Protein AF-A0A2V8P3P6-F1 (afdb_monomer_lite)

Sequence (95 aa):
ARRNAPLLSEDESALFATINQRLSEADRQRLAHLSERRHREELTSTEHCELLELQQRLEELHTSRMKALAQLAQLRGVTLANLMIQLGIQFPDHA

Structure (mmCIF, N/CA/C/O backbone):
data_AF-A0A2V8P3P6-F1
#
_entry.id   AF-A0A2V8P3P6-F1
#
loop_
_atom_site.group_PDB
_atom_site.id
_atom_site.type_symbol
_atom_site.label_atom_id
_atom_site.label_alt_id
_atom_site.label_comp_id
_atom_site.label_asym_id
_atom_site.label_entity_id
_atom_site.label_seq_id
_atom_site.pdbx_PDB_ins_code
_atom_site.Cartn_x
_atom_site.Cartn_y
_atom_site.Cartn_z
_atom_sit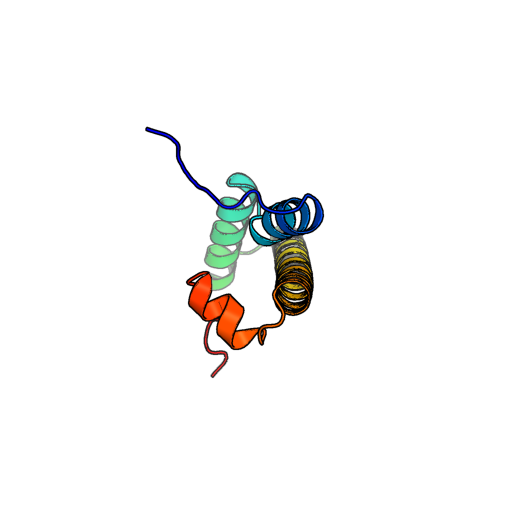e.occupancy
_atom_site.B_iso_or_equiv
_atom_site.auth_seq_id
_atom_site.auth_comp_id
_atom_site.auth_asym_id
_atom_site.auth_atom_id
_atom_site.pdbx_PDB_model_num
ATOM 1 N N . ALA A 1 1 ? -34.906 15.416 5.956 1.00 40.50 1 ALA A N 1
ATOM 2 C CA . ALA A 1 1 ? -34.273 14.095 6.141 1.00 40.50 1 ALA A CA 1
ATOM 3 C C . ALA A 1 1 ? -32.932 14.280 6.848 1.00 40.50 1 ALA A C 1
ATOM 5 O O . ALA A 1 1 ? -32.008 14.808 6.244 1.00 40.50 1 ALA A O 1
ATOM 6 N N . ARG A 1 2 ? -32.838 13.946 8.142 1.00 40.09 2 ARG A N 1
ATOM 7 C CA . ARG A 1 2 ? -31.567 13.970 8.883 1.00 40.09 2 ARG A CA 1
ATOM 8 C C . ARG A 1 2 ? -30.860 12.647 8.602 1.00 40.09 2 ARG A C 1
ATOM 10 O O . ARG A 1 2 ? -31.350 11.599 9.009 1.00 40.09 2 ARG A O 1
ATOM 17 N N . ARG A 1 3 ? -29.774 12.680 7.828 1.00 46.12 3 ARG A N 1
ATOM 18 C CA . ARG A 1 3 ? -28.915 11.508 7.632 1.00 46.12 3 ARG A CA 1
ATOM 19 C C . ARG A 1 3 ? -28.150 11.304 8.941 1.00 46.12 3 ARG A C 1
ATOM 21 O O . ARG A 1 3 ? -27.166 11.994 9.171 1.00 46.12 3 ARG A O 1
ATOM 28 N N . ASN A 1 4 ? -28.624 10.395 9.794 1.00 39.03 4 ASN A N 1
ATOM 29 C CA . ASN A 1 4 ? -27.851 9.833 10.907 1.00 39.03 4 ASN A CA 1
ATOM 30 C C . ASN A 1 4 ? -26.728 8.953 10.328 1.00 39.03 4 ASN A C 1
ATOM 32 O O . ASN A 1 4 ? -26.736 7.736 10.481 1.00 39.03 4 ASN A O 1
ATOM 36 N N . ALA A 1 5 ? -25.784 9.555 9.605 1.00 51.50 5 ALA A N 1
ATOM 37 C CA . ALA A 1 5 ? -24.473 8.944 9.507 1.00 51.50 5 ALA A CA 1
ATOM 38 C C . ALA A 1 5 ? -23.860 9.107 10.906 1.00 51.50 5 ALA A C 1
ATOM 40 O O . ALA A 1 5 ? -23.814 10.245 11.384 1.00 51.50 5 ALA A O 1
ATOM 41 N N . PRO A 1 6 ? -23.478 8.029 11.610 1.00 55.25 6 PRO A N 1
ATOM 42 C CA . PRO A 1 6 ? -22.670 8.190 12.810 1.00 55.25 6 PRO A CA 1
ATOM 43 C C . PRO A 1 6 ? -21.461 9.042 12.414 1.00 55.25 6 PRO A C 1
ATOM 45 O O . PRO A 1 6 ? -20.756 8.704 11.463 1.00 55.25 6 PRO A O 1
ATOM 48 N N . LEU A 1 7 ? -21.304 10.204 13.055 1.00 59.47 7 LEU A N 1
ATOM 49 C CA . LEU A 1 7 ? -20.137 11.056 12.861 1.00 59.47 7 LEU A CA 1
ATOM 50 C C . LEU A 1 7 ? -18.923 10.201 13.222 1.00 59.47 7 LEU A C 1
ATOM 52 O O . LEU A 1 7 ? -18.753 9.829 14.382 1.00 59.47 7 LEU A O 1
ATOM 56 N N . LEU A 1 8 ? -18.147 9.822 12.208 1.00 68.62 8 LEU A N 1
ATOM 57 C CA . LEU A 1 8 ? -16.865 9.159 12.397 1.00 68.62 8 LEU A CA 1
ATOM 58 C C . LEU A 1 8 ? -15.999 10.085 13.250 1.00 68.62 8 LEU A C 1
ATOM 60 O O . LEU A 1 8 ? -16.018 11.302 13.044 1.00 68.62 8 LEU A O 1
ATOM 64 N N . SER A 1 9 ? -15.244 9.527 14.195 1.00 84.50 9 SER A N 1
ATOM 65 C CA . SER A 1 9 ? -14.235 10.325 14.886 1.00 84.50 9 SER A CA 1
ATOM 66 C C . SER A 1 9 ? -13.215 10.862 13.875 1.00 84.50 9 SER A C 1
ATOM 68 O O . SER A 1 9 ? -13.074 10.342 12.758 1.00 84.50 9 SER A O 1
ATOM 70 N N . GLU A 1 10 ? -12.497 11.918 14.253 1.00 82.81 10 GLU A N 1
ATOM 71 C CA . GLU A 1 10 ? -11.397 12.445 13.438 1.00 82.81 10 GLU A CA 1
ATOM 72 C C . GLU A 1 10 ? -10.357 11.347 13.151 1.00 82.81 10 GLU A C 1
ATOM 74 O O . GLU A 1 10 ? -9.912 11.203 12.010 1.00 82.81 10 GLU A O 1
A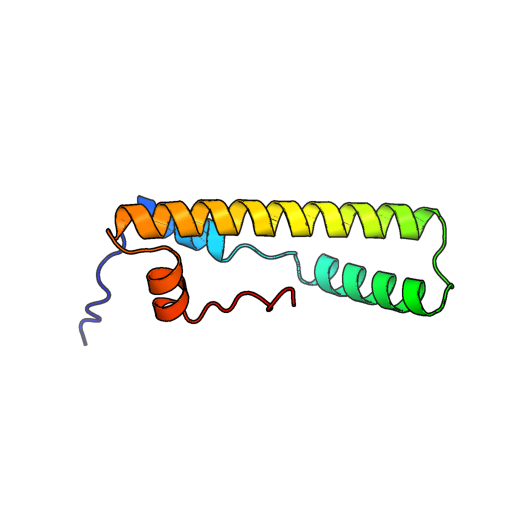TOM 79 N N . ASP A 1 11 ? -10.089 10.490 14.143 1.00 87.69 11 ASP A N 1
ATOM 80 C CA . ASP A 1 11 ? -9.197 9.333 14.020 1.00 87.69 11 ASP A CA 1
ATOM 81 C C . ASP A 1 11 ? -9.689 8.324 12.972 1.00 87.69 11 ASP A C 1
ATOM 83 O O . ASP A 1 11 ? -8.928 7.918 12.093 1.00 87.69 11 ASP A O 1
ATOM 87 N N . GLU A 1 12 ? -10.973 7.943 12.998 1.00 92.88 12 GLU A N 1
ATOM 88 C CA . GLU A 1 12 ? -11.520 7.035 11.983 1.00 92.88 12 GLU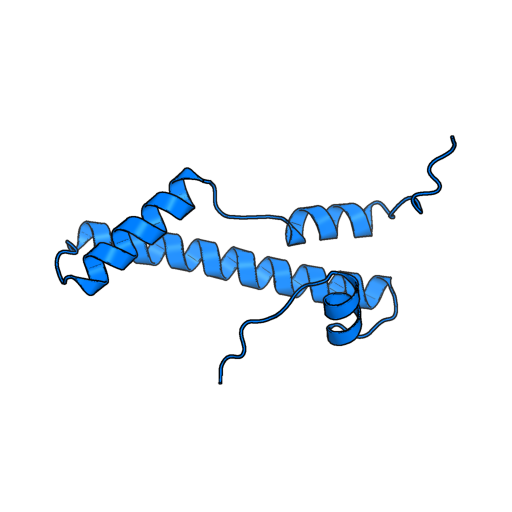 A CA 1
ATOM 89 C C . GLU A 1 12 ? -11.482 7.670 10.588 1.00 92.88 12 GLU A C 1
ATOM 91 O O . GLU A 1 12 ? -11.143 7.001 9.611 1.00 92.88 12 GLU A O 1
ATOM 96 N N . SER A 1 13 ? -11.779 8.967 10.483 1.00 92.50 13 SER A N 1
ATOM 97 C CA . SER A 1 13 ? -11.763 9.697 9.210 1.00 92.50 13 SER A CA 1
ATOM 98 C C . SER A 1 13 ? -10.365 9.718 8.578 1.00 92.50 13 SER A C 1
ATOM 100 O O . SER A 1 13 ? -10.226 9.480 7.374 1.00 92.50 13 SER A O 1
ATOM 102 N N . ALA A 1 14 ? -9.318 9.926 9.382 1.00 94.56 14 ALA A N 1
ATOM 103 C CA . ALA A 1 14 ? -7.927 9.870 8.932 1.00 94.56 14 ALA A CA 1
ATOM 104 C C . ALA A 1 14 ? -7.513 8.457 8.476 1.00 94.56 14 ALA A C 1
ATOM 106 O O . ALA A 1 14 ? -6.831 8.291 7.455 1.00 94.56 14 ALA A O 1
ATOM 107 N N . LEU A 1 15 ? -7.975 7.420 9.182 1.00 96.25 15 LEU A N 1
ATOM 108 C CA . LEU A 1 15 ? -7.743 6.030 8.785 1.00 96.25 15 LEU A CA 1
ATOM 109 C C . LEU A 1 15 ? -8.446 5.702 7.468 1.00 96.25 15 LEU A C 1
ATOM 111 O O . LEU A 1 15 ? -7.826 5.115 6.582 1.00 96.25 15 LEU A O 1
ATOM 115 N N . PHE A 1 16 ? -9.693 6.140 7.278 1.00 95.19 16 PHE A N 1
ATOM 116 C CA . PHE A 1 16 ? -10.401 5.967 6.008 1.00 95.19 16 PHE A CA 1
ATOM 117 C C . PHE A 1 16 ? -9.720 6.687 4.848 1.00 95.19 16 PHE A C 1
ATOM 119 O O . PHE A 1 16 ? -9.691 6.141 3.743 1.00 95.19 16 PHE A O 1
ATOM 126 N N . ALA A 1 17 ? -9.150 7.873 5.076 1.00 94.56 17 ALA A N 1
ATOM 127 C CA . ALA A 1 17 ? -8.362 8.555 4.056 1.00 94.56 17 ALA A CA 1
ATOM 128 C C . ALA A 1 17 ? -7.182 7.679 3.613 1.00 94.56 17 ALA A C 1
ATOM 130 O O . ALA A 1 17 ? -7.020 7.455 2.418 1.00 94.56 17 ALA A O 1
ATOM 131 N N . THR A 1 18 ? -6.434 7.104 4.560 1.00 95.44 18 THR A N 1
ATOM 132 C CA . THR A 1 18 ? -5.320 6.181 4.275 1.00 95.44 18 THR A CA 1
ATOM 133 C C . THR A 1 18 ? -5.784 4.905 3.570 1.00 95.44 18 THR A C 1
ATOM 135 O O . THR A 1 18 ? -5.200 4.506 2.565 1.00 95.44 18 THR A O 1
ATOM 138 N N . ILE A 1 19 ? -6.865 4.276 4.044 1.00 94.75 19 ILE A N 1
ATOM 139 C CA . ILE A 1 19 ? -7.401 3.031 3.470 1.00 94.75 19 ILE A CA 1
ATOM 140 C C . ILE A 1 19 ? -7.776 3.220 1.994 1.00 94.75 19 ILE A C 1
ATOM 142 O O . ILE A 1 19 ? -7.507 2.349 1.159 1.00 94.75 19 ILE A O 1
ATOM 146 N N . ASN A 1 20 ? -8.367 4.373 1.676 1.00 93.56 20 ASN A N 1
ATOM 147 C CA . ASN A 1 20 ? -8.852 4.701 0.342 1.00 93.56 20 ASN A CA 1
ATOM 148 C C . ASN A 1 20 ? -7.782 5.287 -0.590 1.00 93.56 20 ASN A C 1
ATOM 150 O O . ASN A 1 20 ? -8.090 5.523 -1.761 1.00 93.56 20 ASN A O 1
ATOM 154 N N . GLN A 1 21 ? -6.541 5.487 -0.130 1.00 94.12 21 GLN A N 1
ATOM 155 C CA . GLN A 1 21 ? -5.446 5.888 -1.014 1.00 94.12 21 GLN A CA 1
ATOM 156 C C . GLN A 1 21 ? -5.208 4.830 -2.094 1.00 94.12 21 GLN A C 1
ATOM 158 O O . GLN A 1 21 ? -5.244 3.617 -1.855 1.00 94.12 21 GLN A O 1
ATOM 163 N N . ARG A 1 22 ? -4.972 5.310 -3.313 1.00 93.50 22 ARG A N 1
ATOM 164 C CA . ARG A 1 22 ? -4.697 4.509 -4.506 1.00 93.50 22 ARG A CA 1
ATOM 165 C C . ARG A 1 22 ? -3.632 5.221 -5.327 1.00 93.50 22 ARG A C 1
ATOM 167 O O . ARG A 1 22 ? -3.491 6.438 -5.230 1.00 93.50 22 ARG A O 1
ATOM 174 N N . LEU A 1 23 ? -2.937 4.460 -6.169 1.00 93.56 23 LEU A N 1
ATOM 175 C CA . LEU A 1 23 ? -2.133 5.038 -7.239 1.00 93.56 23 LEU A CA 1
ATOM 176 C C . LEU A 1 23 ? -2.997 5.961 -8.107 1.00 93.56 23 LEU A C 1
ATOM 178 O O . LEU A 1 23 ? -4.195 5.702 -8.317 1.00 93.56 23 LEU A O 1
ATOM 182 N N . SER A 1 24 ? -2.365 7.011 -8.632 1.00 96.38 24 SER A N 1
ATOM 183 C CA . SER A 1 24 ? -3.001 7.898 -9.600 1.00 96.38 24 SER A CA 1
ATOM 184 C C . SER A 1 24 ? -3.486 7.096 -10.815 1.00 96.38 24 SER A C 1
ATOM 186 O O . SER A 1 24 ? -3.004 5.996 -11.090 1.00 96.38 24 SER A O 1
ATOM 188 N N . GLU A 1 25 ? -4.474 7.615 -11.546 1.00 95.94 25 GLU A N 1
ATOM 189 C CA . GLU A 1 25 ? -4.941 6.950 -12.771 1.00 95.94 25 GLU A CA 1
ATOM 190 C C . GLU A 1 25 ? -3.794 6.767 -13.777 1.00 95.94 25 GLU A C 1
ATOM 192 O O . GLU A 1 25 ? -3.648 5.687 -14.341 1.00 95.94 25 GLU A O 1
ATOM 197 N N . ALA A 1 26 ? -2.928 7.775 -13.920 1.00 97.50 26 ALA A N 1
ATOM 198 C CA . ALA A 1 26 ? -1.753 7.708 -14.782 1.00 97.50 26 ALA A CA 1
ATOM 199 C C . ALA A 1 26 ? -0.781 6.597 -14.349 1.00 97.50 26 ALA A C 1
ATOM 201 O O . ALA A 1 26 ? -0.387 5.777 -15.176 1.00 97.50 26 ALA A O 1
ATOM 202 N N . ASP A 1 27 ? -0.456 6.509 -13.055 1.00 96.94 27 ASP A N 1
ATOM 203 C CA . ASP A 1 27 ? 0.436 5.465 -12.535 1.00 96.94 27 ASP A CA 1
ATOM 204 C C . ASP A 1 27 ? -0.172 4.066 -12.699 1.00 96.94 27 ASP A C 1
ATOM 206 O O . ASP A 1 27 ? 0.537 3.123 -13.041 1.00 96.94 27 ASP A O 1
ATOM 210 N N . ARG A 1 28 ? -1.492 3.913 -12.506 1.00 96.75 28 ARG A N 1
ATOM 211 C CA . ARG A 1 28 ? -2.184 2.631 -12.732 1.00 96.75 28 ARG A CA 1
ATOM 212 C C . ARG A 1 28 ? -2.140 2.208 -14.195 1.00 96.75 28 ARG A C 1
ATOM 214 O O . ARG A 1 28 ? -1.854 1.046 -14.479 1.00 96.75 28 ARG A O 1
ATOM 221 N N . GLN A 1 29 ? -2.400 3.134 -15.115 1.00 97.69 29 GLN A N 1
ATOM 222 C CA . GLN A 1 29 ? -2.315 2.872 -16.553 1.00 97.69 29 GLN A CA 1
ATOM 223 C C . GLN A 1 29 ? -0.884 2.532 -16.968 1.00 97.69 29 GLN A C 1
ATOM 225 O O . GLN A 1 29 ? -0.670 1.585 -17.728 1.00 97.69 29 GLN A O 1
ATOM 230 N N . ARG A 1 30 ? 0.105 3.254 -16.429 1.00 97.81 30 ARG A N 1
ATOM 231 C CA . ARG A 1 30 ? 1.517 3.002 -16.713 1.00 97.81 30 ARG A CA 1
ATOM 232 C C . ARG A 1 30 ? 1.963 1.644 -16.188 1.00 97.81 30 ARG A C 1
ATOM 234 O O . ARG A 1 30 ? 2.554 0.878 -16.942 1.00 97.81 30 ARG A O 1
ATOM 241 N N . LEU A 1 31 ? 1.603 1.307 -14.951 1.00 97.31 31 LEU A N 1
ATOM 242 C CA . LEU A 1 31 ? 1.880 0.004 -14.350 1.00 97.31 31 LEU A CA 1
ATOM 243 C C . LEU A 1 31 ? 1.287 -1.140 -15.187 1.00 97.31 31 LEU A C 1
ATOM 245 O O . LEU A 1 31 ? 1.981 -2.119 -15.462 1.00 97.31 31 LEU A O 1
ATOM 249 N N . ALA A 1 32 ? 0.031 -1.009 -15.627 1.00 97.06 32 ALA A N 1
ATOM 250 C CA . ALA A 1 32 ? -0.626 -2.005 -16.472 1.00 97.06 32 ALA A CA 1
ATOM 251 C C . ALA A 1 32 ? 0.077 -2.158 -17.831 1.00 97.06 32 ALA A C 1
ATOM 253 O O . ALA A 1 32 ? 0.357 -3.275 -18.262 1.00 97.06 32 ALA A O 1
ATOM 254 N N . HIS A 1 33 ? 0.427 -1.043 -18.476 1.00 97.75 33 HIS A N 1
ATOM 255 C CA . HIS A 1 33 ? 1.140 -1.045 -19.753 1.00 97.75 33 HIS A CA 1
ATOM 256 C C . HIS A 1 33 ? 2.523 -1.706 -19.655 1.00 97.75 33 HIS A C 1
ATOM 258 O O . HIS A 1 33 ? 2.868 -2.550 -20.482 1.00 97.75 33 HIS A O 1
ATOM 264 N N . LEU A 1 34 ? 3.313 -1.351 -18.638 1.00 97.94 34 LEU A N 1
ATOM 265 C CA . LEU A 1 34 ? 4.635 -1.941 -18.417 1.00 97.94 34 LEU A CA 1
ATOM 266 C C . LEU A 1 34 ? 4.540 -3.424 -18.046 1.00 97.94 34 LEU A C 1
ATOM 268 O O . LEU A 1 34 ? 5.361 -4.223 -18.493 1.00 97.94 34 LEU A O 1
ATOM 272 N N . SER A 1 35 ? 3.513 -3.811 -17.287 1.00 95.44 35 SER A N 1
ATOM 273 C CA . SER A 1 35 ? 3.248 -5.217 -16.979 1.00 95.44 35 SER A CA 1
ATOM 274 C C . SER A 1 35 ? 2.945 -6.010 -18.249 1.00 95.44 35 SER A C 1
ATOM 276 O O . SER A 1 35 ? 3.555 -7.052 -18.459 1.00 95.44 35 SER A O 1
ATOM 278 N N . GLU A 1 36 ? 2.078 -5.516 -19.133 1.00 96.88 36 GLU A N 1
ATOM 279 C CA . GLU A 1 36 ? 1.779 -6.169 -20.418 1.00 96.88 36 GLU A CA 1
ATOM 280 C C . GLU A 1 36 ? 3.039 -6.317 -21.283 1.00 96.88 36 GLU A C 1
ATOM 282 O O . GLU A 1 36 ? 3.323 -7.392 -21.808 1.00 96.88 36 GLU A O 1
ATOM 287 N N . ARG A 1 37 ? 3.860 -5.268 -21.374 1.00 97.12 37 ARG A N 1
ATOM 288 C CA . ARG A 1 37 ? 5.118 -5.329 -22.131 1.00 97.12 37 ARG A CA 1
ATOM 289 C C . ARG A 1 37 ? 6.135 -6.290 -21.534 1.00 97.12 37 ARG A C 1
ATOM 291 O O . ARG A 1 37 ? 6.842 -6.956 -22.285 1.00 97.12 37 ARG A O 1
ATOM 298 N N . ARG A 1 38 ? 6.180 -6.417 -20.204 1.00 95.69 38 ARG A N 1
ATOM 299 C CA . ARG A 1 38 ? 6.970 -7.453 -19.527 1.00 95.69 38 ARG A CA 1
ATOM 300 C C . ARG A 1 38 ? 6.523 -8.855 -19.943 1.00 95.69 38 ARG A C 1
ATOM 302 O O . ARG A 1 38 ? 7.383 -9.684 -20.207 1.00 95.69 38 ARG A O 1
ATOM 309 N N . HIS A 1 39 ? 5.214 -9.113 -20.025 1.00 95.00 39 HIS A N 1
ATOM 310 C CA . HIS A 1 39 ? 4.684 -10.415 -20.461 1.00 95.00 39 HIS A CA 1
ATOM 311 C C . HIS A 1 39 ? 5.021 -10.730 -21.924 1.00 95.00 39 HIS A C 1
ATOM 313 O O . HIS A 1 39 ? 5.144 -11.897 -22.278 1.00 95.00 39 HIS A O 1
ATOM 319 N N . ARG A 1 40 ? 5.196 -9.701 -22.759 1.00 96.44 40 ARG A N 1
ATOM 320 C CA . ARG A 1 40 ? 5.631 -9.825 -24.160 1.00 96.44 40 ARG A CA 1
ATOM 321 C C . ARG A 1 40 ? 7.149 -9.875 -24.342 1.00 96.44 40 ARG A C 1
ATOM 323 O O . ARG A 1 40 ? 7.603 -9.947 -25.474 1.00 96.44 40 ARG A O 1
ATOM 330 N N . GLU A 1 41 ? 7.921 -9.797 -23.256 1.00 94.12 41 GLU A N 1
ATOM 331 C CA . GLU A 1 41 ? 9.390 -9.700 -23.288 1.00 94.12 41 GLU A CA 1
ATOM 332 C C . GLU A 1 41 ? 9.917 -8.466 -24.061 1.00 94.12 41 GLU A C 1
ATOM 334 O O . GLU A 1 41 ? 11.066 -8.415 -24.486 1.00 94.12 41 GLU A O 1
ATOM 339 N N . GLU A 1 42 ? 9.094 -7.421 -24.195 1.00 95.50 42 GLU A N 1
ATOM 340 C CA . GLU A 1 42 ? 9.399 -6.181 -24.932 1.00 95.50 42 GLU A CA 1
ATOM 341 C C . GLU A 1 42 ? 9.873 -5.041 -24.011 1.00 95.50 42 GLU A C 1
ATOM 343 O O . GLU A 1 42 ? 9.935 -3.875 -24.414 1.00 95.50 42 GLU A O 1
ATOM 348 N N . LEU A 1 43 ? 10.127 -5.339 -22.737 1.00 95.69 43 LEU A N 1
ATOM 349 C CA . LEU A 1 43 ? 10.447 -4.338 -21.725 1.00 95.69 43 LEU A CA 1
ATOM 350 C C . LEU A 1 43 ? 11.919 -3.927 -21.818 1.00 95.69 43 LEU A C 1
ATOM 352 O O . LEU A 1 43 ? 12.815 -4.764 -21.716 1.00 95.69 43 LEU A O 1
ATOM 356 N N . THR A 1 44 ? 12.184 -2.631 -21.968 1.00 96.75 44 THR A N 1
ATOM 357 C CA . THR A 1 44 ? 13.561 -2.121 -21.901 1.00 96.75 44 THR A CA 1
ATOM 358 C C . THR A 1 44 ? 14.059 -2.075 -20.456 1.00 96.75 44 THR A C 1
ATOM 360 O O . THR A 1 44 ? 13.268 -2.064 -19.514 1.00 96.75 44 THR A O 1
ATOM 363 N N . SER A 1 45 ? 15.374 -1.979 -20.250 1.00 95.62 45 SER A N 1
ATOM 364 C CA . SER A 1 45 ? 15.948 -1.861 -18.901 1.00 95.62 45 SER A CA 1
ATOM 365 C C . SER A 1 45 ? 15.435 -0.631 -18.143 1.00 95.62 45 SER A C 1
ATOM 367 O O . SER A 1 45 ? 15.157 -0.716 -16.952 1.00 95.62 45 SER A O 1
ATOM 369 N N . THR A 1 46 ? 15.262 0.505 -18.826 1.00 96.88 46 THR A N 1
ATOM 370 C CA . THR A 1 46 ? 14.707 1.728 -18.220 1.00 96.88 46 THR A CA 1
ATOM 371 C C . THR A 1 46 ? 13.266 1.518 -17.763 1.00 96.88 46 THR A C 1
ATOM 373 O O . THR A 1 46 ? 12.895 1.908 -16.660 1.00 96.88 46 THR A O 1
ATOM 376 N N . GLU A 1 47 ? 12.466 0.846 -18.582 1.00 97.56 47 GLU A N 1
ATOM 377 C CA . GLU A 1 47 ? 11.073 0.528 -18.268 1.00 97.56 47 GLU A CA 1
ATOM 378 C C . GLU A 1 47 ? 10.944 -0.555 -17.201 1.00 97.56 47 GLU A C 1
ATOM 380 O O . GLU A 1 47 ? 9.969 -0.574 -16.457 1.00 97.56 47 GLU A O 1
ATOM 385 N N . HIS A 1 48 ? 11.940 -1.432 -17.086 1.00 96.94 48 HIS A N 1
ATOM 386 C CA . HIS A 1 48 ? 12.038 -2.369 -15.980 1.00 96.94 48 HIS A CA 1
ATOM 387 C C . HIS A 1 48 ? 12.250 -1.644 -14.649 1.00 96.94 48 HIS A C 1
ATOM 389 O O . HIS A 1 48 ? 11.547 -1.937 -13.685 1.00 96.94 48 HIS A O 1
ATOM 395 N N . CYS A 1 49 ? 13.155 -0.661 -14.603 1.00 97.50 49 CYS A N 1
ATOM 396 C CA . CYS A 1 49 ? 13.337 0.175 -13.415 1.00 97.50 49 CYS A CA 1
ATOM 397 C C . CYS A 1 49 ? 12.051 0.936 -13.062 1.00 97.50 49 CYS A C 1
ATOM 399 O O . CYS A 1 49 ? 11.630 0.926 -11.910 1.00 97.50 49 CYS A O 1
ATOM 401 N N . GLU A 1 50 ? 11.386 1.530 -14.055 1.00 97.69 50 GLU A N 1
ATOM 402 C CA . GLU A 1 50 ? 10.116 2.234 -13.846 1.00 97.69 50 GLU A CA 1
ATOM 403 C C . GLU A 1 50 ? 9.015 1.302 -13.312 1.00 97.69 50 GLU A C 1
ATOM 405 O O . GLU A 1 50 ? 8.277 1.659 -12.392 1.00 97.69 50 GLU A O 1
ATOM 410 N N . LEU A 1 51 ? 8.921 0.083 -13.853 1.00 97.69 51 LEU A N 1
ATOM 411 C CA . LEU A 1 51 ? 7.983 -0.929 -13.379 1.00 97.69 51 LEU A CA 1
ATOM 412 C C . LEU A 1 51 ? 8.239 -1.274 -11.906 1.00 97.69 51 LEU A C 1
ATOM 414 O O . LEU A 1 51 ? 7.291 -1.295 -11.122 1.00 97.69 51 LEU A O 1
ATOM 418 N N . LEU A 1 52 ? 9.501 -1.491 -11.523 1.00 97.38 52 LEU A N 1
ATOM 419 C CA . LEU A 1 52 ? 9.880 -1.772 -10.136 1.00 97.38 52 LEU A CA 1
ATOM 420 C C . LEU A 1 52 ? 9.504 -0.620 -9.197 1.00 97.38 52 LEU A C 1
A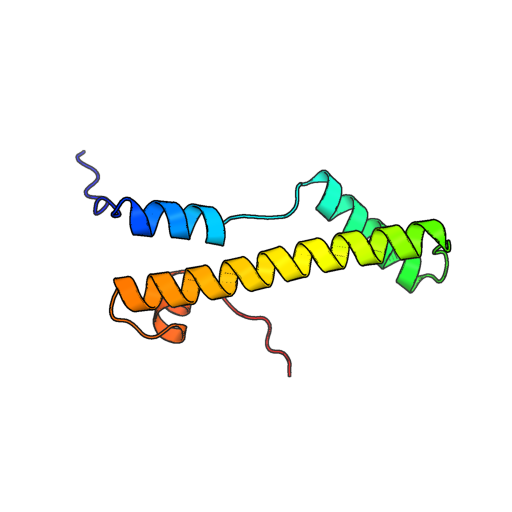TOM 422 O O . LEU A 1 52 ? 8.941 -0.860 -8.132 1.00 97.38 52 LEU A O 1
ATOM 426 N N . GLU A 1 53 ? 9.745 0.630 -9.592 1.00 97.75 53 GLU A N 1
ATOM 427 C CA . GLU A 1 53 ? 9.365 1.794 -8.783 1.00 97.75 53 GLU A CA 1
ATOM 428 C C . GLU A 1 53 ? 7.849 1.902 -8.581 1.00 97.75 53 GLU A C 1
ATOM 430 O O . GLU A 1 53 ? 7.385 2.221 -7.484 1.00 97.75 53 GLU A O 1
ATOM 435 N N . LEU A 1 54 ? 7.058 1.642 -9.625 1.00 97.88 54 LEU A N 1
ATOM 436 C CA . LEU A 1 54 ? 5.598 1.654 -9.526 1.00 97.88 54 LEU A CA 1
ATOM 437 C C . LEU A 1 54 ? 5.080 0.514 -8.639 1.00 97.88 54 LEU A C 1
ATOM 439 O O . LEU A 1 54 ? 4.141 0.722 -7.867 1.00 97.88 54 LEU A O 1
ATOM 443 N N . GLN A 1 55 ? 5.697 -0.668 -8.715 1.00 96.38 55 GLN A N 1
ATOM 444 C CA . GLN A 1 55 ? 5.382 -1.799 -7.840 1.00 96.38 55 GLN A CA 1
ATOM 445 C C . GLN A 1 55 ? 5.717 -1.488 -6.378 1.00 96.38 55 GLN A C 1
ATOM 447 O O . GLN A 1 55 ? 4.866 -1.680 -5.514 1.00 96.38 55 GLN A O 1
ATOM 452 N N . GLN A 1 56 ? 6.886 -0.904 -6.112 1.00 97.19 56 GLN A N 1
ATOM 453 C CA . GLN A 1 56 ? 7.297 -0.489 -4.771 1.00 97.19 56 GLN A CA 1
ATOM 454 C C . GLN A 1 56 ? 6.295 0.500 -4.150 1.00 97.19 56 GLN A C 1
ATOM 456 O O . GLN A 1 56 ? 5.835 0.309 -3.023 1.00 97.19 56 GLN A O 1
ATOM 461 N N . ARG A 1 57 ? 5.863 1.517 -4.907 1.00 96.06 57 ARG A N 1
ATOM 462 C CA . ARG A 1 57 ? 4.828 2.464 -4.448 1.00 96.06 57 ARG A CA 1
ATOM 463 C C . ARG A 1 57 ? 3.492 1.770 -4.167 1.00 96.06 57 ARG A C 1
ATOM 465 O O . ARG A 1 57 ? 2.795 2.123 -3.215 1.00 96.06 57 ARG A O 1
ATOM 472 N N . LEU A 1 58 ? 3.108 0.786 -4.984 1.00 95.12 58 LEU A N 1
ATOM 473 C CA . LEU A 1 58 ? 1.888 0.008 -4.760 1.00 95.12 58 LEU A CA 1
ATOM 474 C C . LEU A 1 58 ? 1.971 -0.820 -3.467 1.00 95.12 58 LEU A C 1
ATOM 476 O O . LEU A 1 58 ? 1.009 -0.852 -2.697 1.00 95.12 58 LEU A O 1
ATOM 480 N N . GLU A 1 59 ? 3.114 -1.450 -3.206 1.00 95.31 59 GLU A N 1
ATOM 481 C CA . GLU A 1 59 ? 3.370 -2.221 -1.985 1.00 95.31 59 GLU A CA 1
ATOM 482 C C . GLU A 1 59 ? 3.355 -1.343 -0.727 1.00 95.31 59 GLU A C 1
ATOM 484 O O . GLU A 1 59 ? 2.776 -1.722 0.297 1.00 95.31 59 GLU A O 1
ATOM 489 N N . GLU A 1 60 ? 3.912 -0.134 -0.803 1.00 95.88 60 GLU A N 1
ATOM 490 C CA . GLU A 1 60 ? 3.858 0.857 0.276 1.00 95.88 60 GLU A CA 1
ATOM 491 C C . GLU A 1 60 ? 2.420 1.282 0.591 1.00 95.88 60 GLU A C 1
ATOM 493 O O . GLU A 1 60 ? 2.025 1.344 1.764 1.00 95.88 60 GLU A O 1
ATOM 498 N N . LEU A 1 61 ? 1.600 1.504 -0.442 1.00 94.69 61 LEU A N 1
ATOM 499 C CA . LEU A 1 61 ? 0.173 1.783 -0.282 1.00 94.69 61 LEU A CA 1
ATOM 500 C C . LEU A 1 61 ? -0.565 0.598 0.349 1.00 94.69 61 LEU A C 1
ATOM 502 O O . LEU A 1 61 ? -1.392 0.794 1.240 1.00 94.69 61 LEU A O 1
ATOM 506 N N . HIS A 1 62 ? -0.270 -0.633 -0.073 1.00 93.50 62 HIS A N 1
ATOM 507 C CA . HIS A 1 62 ? -0.882 -1.839 0.492 1.00 93.50 62 HIS A CA 1
ATOM 508 C C . HIS A 1 62 ? -0.507 -2.031 1.962 1.00 93.50 62 HIS A C 1
ATOM 510 O O . HIS A 1 62 ? -1.377 -2.295 2.795 1.00 93.50 62 HIS A O 1
ATOM 516 N N . THR A 1 63 ? 0.762 -1.816 2.299 1.00 95.38 63 THR A N 1
ATOM 517 C CA . THR A 1 63 ? 1.266 -1.880 3.674 1.00 95.38 63 THR A CA 1
ATOM 518 C C . THR A 1 63 ? 0.600 -0.826 4.553 1.00 95.38 63 THR A C 1
ATOM 520 O O . THR A 1 63 ? 0.136 -1.127 5.655 1.00 95.38 63 THR A O 1
ATOM 523 N N . SER A 1 64 ? 0.508 0.410 4.060 1.00 95.94 64 SER A N 1
ATOM 524 C CA . SER A 1 64 ? -0.134 1.519 4.774 1.00 95.94 64 SER A CA 1
ATOM 525 C C . SER A 1 64 ? -1.626 1.261 4.983 1.00 95.94 64 SER A C 1
ATOM 527 O O . SER A 1 64 ? -2.132 1.424 6.093 1.00 95.94 64 SER A O 1
ATOM 529 N N . ARG A 1 65 ? -2.318 0.754 3.954 1.00 96.00 65 ARG A N 1
ATOM 530 C CA . ARG A 1 65 ? -3.724 0.335 4.037 1.00 96.00 65 ARG A CA 1
ATOM 531 C C . ARG A 1 65 ? -3.924 -0.754 5.087 1.00 96.00 65 ARG A C 1
ATOM 533 O O . ARG A 1 65 ? -4.851 -0.654 5.885 1.00 96.00 65 ARG A O 1
ATOM 540 N N . MET A 1 66 ? -3.054 -1.762 5.124 1.00 95.50 66 MET A N 1
ATOM 541 C CA . MET A 1 66 ? -3.129 -2.842 6.111 1.00 95.50 66 MET A CA 1
ATOM 542 C C . MET A 1 66 ? -2.957 -2.347 7.544 1.00 95.50 66 MET A C 1
ATOM 544 O O . MET A 1 66 ? -3.738 -2.715 8.424 1.00 95.50 66 MET A O 1
ATOM 548 N N . LYS A 1 67 ? -1.984 -1.461 7.777 1.00 96.81 67 LYS A N 1
ATOM 549 C CA . LYS A 1 67 ? -1.787 -0.821 9.084 1.00 96.81 67 LYS A CA 1
ATOM 550 C C . LYS A 1 67 ? -3.017 -0.010 9.500 1.00 96.81 67 LYS A C 1
ATOM 552 O O . LYS A 1 67 ? -3.473 -0.149 10.632 1.00 96.81 67 LYS A O 1
ATOM 557 N N . ALA A 1 68 ? -3.589 0.769 8.581 1.00 97.12 68 ALA A N 1
ATOM 558 C CA . ALA A 1 68 ? -4.774 1.575 8.855 1.00 97.12 68 ALA A CA 1
ATOM 559 C C . ALA A 1 68 ? -6.020 0.718 9.145 1.00 97.12 68 ALA A C 1
ATOM 561 O O . ALA A 1 68 ? -6.776 1.026 10.063 1.00 97.12 68 ALA A O 1
ATOM 562 N N . LEU A 1 69 ? -6.216 -0.393 8.424 1.00 96.38 69 LEU A N 1
ATOM 563 C CA . LEU A 1 69 ? -7.292 -1.348 8.710 1.00 96.38 69 LEU A CA 1
ATOM 564 C C . LEU A 1 69 ? -7.127 -1.991 10.090 1.00 96.38 69 LEU A C 1
ATOM 566 O O . LEU A 1 69 ? -8.096 -2.088 10.840 1.00 96.38 69 LEU A O 1
ATOM 570 N N . ALA A 1 70 ? -5.909 -2.398 10.452 1.00 96.25 70 ALA A N 1
ATOM 571 C CA . ALA A 1 70 ? -5.639 -2.953 11.773 1.00 96.25 70 ALA A CA 1
ATOM 572 C C . ALA A 1 70 ? -5.935 -1.932 12.885 1.00 96.25 70 ALA A C 1
ATOM 574 O O . ALA A 1 70 ? -6.583 -2.274 13.872 1.00 96.25 70 ALA A O 1
ATOM 575 N N . GLN A 1 71 ? -5.526 -0.673 12.708 1.00 97.38 71 GLN A N 1
ATOM 576 C CA . GLN A 1 71 ? -5.823 0.412 13.650 1.00 97.38 71 GLN A CA 1
ATOM 577 C C . GLN A 1 71 ? -7.326 0.690 13.756 1.00 97.38 71 GLN A C 1
ATOM 579 O O . GLN A 1 71 ? -7.848 0.810 14.862 1.00 97.38 71 GLN A O 1
ATOM 584 N N . LEU A 1 72 ? -8.045 0.720 12.632 1.00 96.56 72 LEU A N 1
ATOM 585 C CA . LEU A 1 72 ? -9.494 0.921 12.623 1.00 96.56 72 LEU A CA 1
ATOM 586 C C . LEU A 1 72 ? -10.226 -0.224 13.338 1.00 96.56 72 LEU A C 1
ATOM 588 O O . LEU A 1 72 ? -11.198 0.011 14.051 1.00 96.56 72 LEU A O 1
ATOM 592 N N . ALA A 1 73 ? -9.743 -1.460 13.189 1.00 96.00 73 ALA A N 1
ATOM 593 C CA . ALA A 1 73 ? -10.314 -2.618 13.868 1.00 96.00 73 ALA A CA 1
ATOM 594 C C . ALA A 1 73 ? -10.163 -2.487 15.392 1.00 96.00 73 ALA A C 1
ATOM 596 O O . ALA A 1 73 ? -11.125 -2.719 16.124 1.00 96.00 73 ALA A O 1
ATOM 597 N N . GLN A 1 74 ? -8.994 -2.022 15.853 1.00 96.25 74 GLN A N 1
ATOM 598 C CA . GLN A 1 74 ? -8.746 -1.725 17.266 1.00 96.25 74 GLN A CA 1
ATOM 599 C C . GLN A 1 74 ? -9.666 -0.618 17.792 1.00 96.25 74 GLN A C 1
ATOM 601 O O . GLN A 1 74 ? -10.301 -0.813 18.826 1.00 96.25 74 GLN A O 1
ATOM 606 N N . LEU A 1 75 ? -9.806 0.503 17.070 1.00 94.62 75 LEU A N 1
ATOM 607 C CA . LEU A 1 75 ? -10.699 1.602 17.474 1.00 94.62 75 LEU A CA 1
ATOM 608 C C . LEU A 1 75 ? -12.159 1.154 17.603 1.00 94.62 75 LEU A C 1
ATOM 610 O O . LEU A 1 75 ? -12.869 1.594 18.504 1.00 94.62 75 LEU A O 1
ATOM 614 N N . ARG A 1 76 ? -12.596 0.246 16.729 1.00 94.31 76 ARG A N 1
ATOM 615 C CA . ARG A 1 76 ? -13.959 -0.298 16.730 1.00 94.31 76 ARG A CA 1
ATOM 616 C C . ARG A 1 76 ? -14.155 -1.491 17.664 1.00 94.31 76 ARG A C 1
ATOM 618 O O . ARG A 1 76 ? -15.280 -1.970 17.783 1.00 94.31 76 ARG A O 1
ATOM 625 N N . GLY A 1 77 ? -13.094 -1.993 18.299 1.00 95.38 77 GLY A N 1
ATOM 626 C CA . GLY A 1 77 ? -13.154 -3.174 19.163 1.00 95.38 77 GLY A CA 1
ATOM 627 C C . GLY A 1 77 ? -13.559 -4.458 18.427 1.00 95.38 77 GLY A C 1
ATOM 628 O O . GLY A 1 77 ? -14.180 -5.338 19.021 1.00 95.38 77 GLY A O 1
ATOM 629 N N . VAL A 1 78 ? -13.245 -4.569 17.133 1.00 95.94 78 VAL A N 1
ATOM 630 C CA . VAL A 1 78 ? -13.537 -5.751 16.304 1.00 95.94 78 VAL A CA 1
ATOM 631 C C . VAL A 1 78 ? -12.247 -6.383 15.788 1.00 95.94 78 VAL A C 1
ATOM 633 O O . VAL A 1 78 ? -11.188 -5.762 15.765 1.00 95.94 78 VAL A O 1
ATOM 636 N N . THR A 1 79 ? -12.313 -7.636 15.341 1.00 95.94 79 THR A N 1
ATOM 637 C CA . THR A 1 79 ? -11.174 -8.260 14.656 1.00 95.94 79 THR A CA 1
ATOM 638 C C . THR A 1 79 ? -10.969 -7.632 13.276 1.00 95.94 79 THR A C 1
ATOM 640 O O . THR A 1 79 ? -11.922 -7.164 12.648 1.00 95.94 79 THR A O 1
ATOM 643 N N . LEU A 1 80 ? -9.735 -7.668 12.764 1.00 94.56 80 LEU A N 1
ATOM 644 C CA . LEU A 1 80 ? -9.427 -7.205 11.406 1.00 94.56 80 LEU A CA 1
ATOM 645 C C . LEU A 1 80 ? -10.290 -7.919 10.354 1.00 94.56 80 LEU A C 1
ATOM 647 O O . LEU A 1 80 ? -10.851 -7.266 9.480 1.00 94.56 80 LEU A O 1
ATOM 651 N N . ALA A 1 81 ? -10.456 -9.238 10.478 1.00 93.38 81 ALA A N 1
ATOM 652 C CA . ALA A 1 81 ? -11.298 -10.019 9.575 1.00 93.38 81 ALA A CA 1
ATOM 653 C C . ALA A 1 81 ? -12.761 -9.538 9.591 1.00 93.38 81 ALA A C 1
ATOM 655 O O . ALA A 1 81 ? -13.345 -9.308 8.533 1.00 93.38 81 ALA A O 1
ATOM 656 N N . ASN A 1 82 ? -13.337 -9.304 10.777 1.00 94.06 82 ASN A N 1
ATOM 657 C CA . ASN A 1 82 ? -14.703 -8.791 10.891 1.00 94.06 82 ASN A CA 1
ATOM 658 C C . ASN A 1 82 ? -14.829 -7.381 10.306 1.00 94.06 82 ASN A C 1
ATOM 660 O O . ASN A 1 82 ? -15.800 -7.105 9.605 1.00 94.06 82 ASN A O 1
ATOM 664 N N . LEU A 1 83 ? -13.850 -6.503 10.551 1.00 94.94 83 LEU A N 1
ATOM 665 C CA . LEU A 1 83 ? -13.833 -5.165 9.960 1.00 94.94 83 LEU A CA 1
ATOM 666 C C . LEU A 1 83 ? -13.819 -5.240 8.431 1.00 94.94 83 LEU A C 1
ATOM 668 O O . LEU A 1 83 ? -14.583 -4.551 7.764 1.00 94.94 83 LEU A O 1
ATOM 672 N N . MET A 1 84 ? -12.955 -6.075 7.865 1.00 92.88 84 MET A N 1
ATOM 673 C CA . MET A 1 84 ? -12.850 -6.235 6.420 1.00 92.88 84 MET A CA 1
ATOM 674 C C . MET A 1 84 ? -14.156 -6.716 5.791 1.00 92.88 84 MET A C 1
ATOM 676 O O . MET A 1 84 ? -14.583 -6.146 4.788 1.00 92.88 84 MET A O 1
ATOM 680 N N . ILE A 1 85 ? -14.833 -7.682 6.421 1.00 92.75 85 ILE A N 1
ATOM 681 C CA . ILE A 1 85 ? -16.168 -8.140 6.009 1.00 92.75 85 ILE A CA 1
ATOM 682 C C . ILE A 1 85 ? -17.170 -6.979 6.050 1.00 92.75 85 ILE A C 1
ATOM 684 O O . ILE A 1 85 ? -17.894 -6.761 5.081 1.00 92.75 85 ILE A O 1
ATOM 688 N N . GLN A 1 86 ? -17.185 -6.195 7.134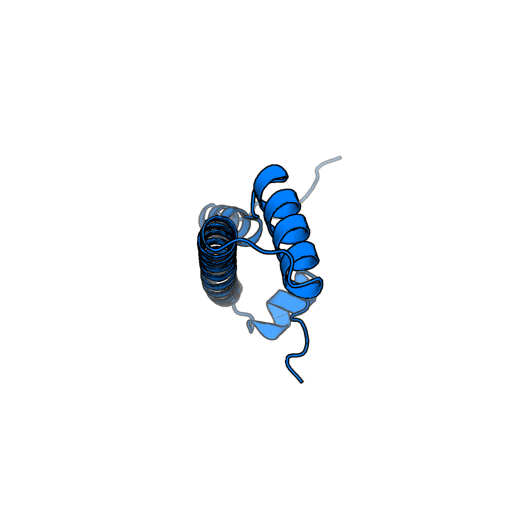 1.00 92.12 86 GLN A N 1
ATOM 689 C CA . GLN A 1 86 ? -18.069 -5.028 7.274 1.00 92.12 86 GLN A CA 1
ATOM 690 C C . GLN A 1 86 ? -17.821 -3.959 6.202 1.00 92.12 86 GLN A C 1
ATOM 692 O O . GLN A 1 86 ? -18.758 -3.286 5.779 1.00 92.12 86 GLN A O 1
ATOM 697 N N . LEU A 1 87 ? -16.569 -3.792 5.770 1.00 90.88 87 LEU A N 1
ATOM 698 C CA . LEU A 1 87 ? -16.173 -2.827 4.745 1.00 90.88 87 LEU A CA 1
ATOM 699 C C . LEU A 1 87 ? -16.261 -3.385 3.313 1.00 90.88 87 LEU A C 1
ATOM 701 O O . LEU A 1 87 ? -15.984 -2.650 2.367 1.00 90.88 87 LEU A O 1
ATOM 705 N N . GLY A 1 88 ? -16.626 -4.659 3.135 1.00 91.00 88 GLY A N 1
ATOM 706 C CA . GLY A 1 88 ? -16.646 -5.313 1.824 1.00 91.00 88 GLY A CA 1
ATOM 707 C C . GLY A 1 88 ? -15.259 -5.444 1.184 1.00 91.00 88 GLY A C 1
ATOM 708 O O . GLY A 1 88 ? -15.147 -5.483 -0.039 1.00 91.00 88 GLY A O 1
ATOM 709 N N . ILE A 1 89 ? -14.198 -5.477 1.994 1.00 87.94 89 ILE A N 1
ATOM 710 C CA . ILE A 1 89 ? -12.817 -5.632 1.530 1.00 87.94 89 ILE A CA 1
ATOM 711 C C . ILE A 1 89 ? -12.489 -7.122 1.506 1.00 87.94 89 ILE A C 1
ATOM 713 O O . ILE A 1 89 ? -12.570 -7.800 2.528 1.00 87.94 89 ILE A O 1
ATOM 717 N N . GLN A 1 90 ? -12.072 -7.614 0.345 1.00 79.50 90 GLN A N 1
ATOM 718 C CA . GLN A 1 90 ? -11.557 -8.968 0.169 1.00 79.50 90 GLN A CA 1
ATOM 719 C C . GLN A 1 90 ? -10.045 -8.886 -0.042 1.00 79.50 90 GLN A C 1
ATOM 721 O O . GLN A 1 90 ? -9.585 -8.077 -0.853 1.00 79.50 90 GLN A O 1
ATOM 726 N N . PHE A 1 91 ? -9.269 -9.697 0.681 1.00 63.97 91 PHE A N 1
ATOM 727 C CA . PHE A 1 91 ? -7.902 -9.968 0.241 1.00 63.97 91 PHE A CA 1
ATOM 728 C C . PHE A 1 91 ? -7.963 -10.943 -0.935 1.00 63.97 91 PHE A C 1
ATOM 730 O O . PHE A 1 91 ? -8.801 -11.844 -0.913 1.00 63.97 91 PHE A O 1
ATOM 737 N N . PRO A 1 92 ? -7.112 -10.776 -1.959 1.00 56.44 92 PRO A N 1
ATOM 738 C CA . PRO A 1 92 ? -6.878 -11.863 -2.890 1.00 56.44 92 PRO A CA 1
ATOM 739 C C . PRO A 1 92 ? -6.380 -13.062 -2.075 1.00 56.44 92 PRO A C 1
ATOM 741 O O . PRO A 1 92 ? -5.445 -12.908 -1.285 1.00 56.44 92 PRO A O 1
ATOM 744 N N . ASP A 1 93 ? -7.006 -14.227 -2.241 1.00 45.47 93 ASP A N 1
ATOM 745 C CA . ASP A 1 93 ? -6.442 -15.474 -1.732 1.00 45.47 93 ASP A CA 1
ATOM 746 C C . ASP A 1 93 ? -5.069 -15.647 -2.389 1.00 45.47 93 ASP A C 1
ATOM 748 O O . ASP A 1 93 ? -4.959 -15.866 -3.595 1.00 45.47 93 ASP A O 1
ATOM 752 N N . HIS A 1 94 ? -4.006 -15.497 -1.603 1.00 46.78 94 HIS A N 1
ATOM 753 C CA . HIS A 1 94 ? -2.671 -15.934 -1.991 1.00 46.78 94 HIS A CA 1
ATOM 754 C C . HIS A 1 94 ? -2.585 -17.447 -1.740 1.00 46.78 94 HIS A C 1
ATOM 756 O O . HIS A 1 94 ? -1.884 -17.883 -0.827 1.00 46.78 94 HIS A O 1
ATOM 762 N N . ALA A 1 95 ? -3.387 -18.220 -2.477 1.00 30.86 95 ALA A N 1
ATOM 76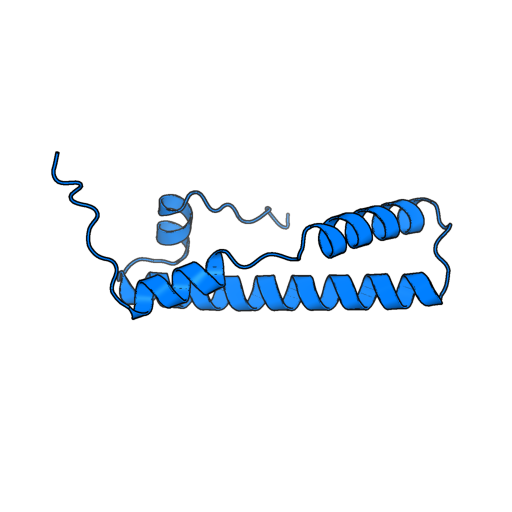3 C CA . ALA A 1 95 ? -3.326 -19.680 -2.522 1.00 30.86 95 ALA A CA 1
ATOM 764 C C . ALA A 1 95 ? -2.501 -20.137 -3.730 1.00 30.86 95 ALA A C 1
ATOM 766 O O . ALA A 1 95 ? -2.656 -19.524 -4.812 1.00 30.86 95 ALA A O 1
#

Foldseek 3Di:
DDPPPPPDPPLLVVLVVLLPDDDDPVLVVLLVVLVVCVVVVNHDPVSVVVNVVSVVVRVVSVVSNLVSLCVNCVVVVHHSVVSCVVVVHDDPPPD

Radius of gyration: 17.68 Å; chains: 1; bounding box: 50×34×44 Å

Secondary structure (DSSP, 8-state):
---------HHHHHHHHHHT----HHHHHHHHHHHHHHHTT---HHHHHHHHHHHHHHHHHHHHHHHHHHHHHHHTTS-HHHHHHHTT-------

pLDDT: mean 88.74, std 16.35, range [30.86, 97.94]